Protein AF-A0A2U2ZGT3-F1 (afdb_monomer_lite)

Sequence (100 aa):
MLPYGISALCIRDQELQIPGVLFGLDEPVAATVRQVQFCVPLKTGPGSALFAFMTEDIEHRTEYLDVLSGIMKSVSTKEPHGENTPEADGPDTGGTEKPA

Secondary structure (DSSP, 8-state):
--TT-PPEEEEEEEEEEETTSSTT-SSPEEEEEEEEEEEEE-SSSS-EEEEEEEES--S-HHHHHHHHHHHHHH---S----S-----------------

pLDDT: mean 74.09, std 15.46, range [36.88, 91.69]

Radius of gyration: 24.13 Å; chains: 1; bounding box: 36×27×86 Å

Foldseek 3Di:
DPPQPDKDKDKDKDFDQAPPPDPPDPGTDTAIKIKIWIWTHDPDDRHTDIDIDIDSPPPPVVVVVVVVVVVVVPDDPDDPDPPPDPPPPDDDDDDDDDDD

Structure (mmCIF, N/CA/C/O backbone):
data_AF-A0A2U2ZGT3-F1
#
_entry.id   AF-A0A2U2ZGT3-F1
#
loop_
_atom_site.group_PDB
_atom_site.id
_atom_site.type_symbol
_atom_site.label_atom_id
_atom_site.label_alt_id
_atom_site.label_comp_id
_atom_site.label_asym_id
_atom_site.label_entity_id
_atom_site.label_seq_id
_atom_site.pdbx_PDB_ins_code
_atom_site.Cartn_x
_atom_site.Cartn_y
_atom_site.Cartn_z
_atom_site.occupancy
_atom_site.B_iso_or_equiv
_atom_site.auth_seq_id
_atom_site.auth_comp_id
_atom_site.auth_asym_id
_atom_site.auth_atom_id
_atom_site.pdbx_PDB_model_num
ATOM 1 N N . MET A 1 1 ? 5.589 -10.549 -20.044 1.00 50.91 1 MET A N 1
ATOM 2 C CA . MET A 1 1 ? 6.533 -10.024 -19.029 1.00 50.91 1 MET A CA 1
ATOM 3 C C . MET A 1 1 ? 5.886 -8.844 -18.323 1.00 50.91 1 MET A C 1
ATOM 5 O O . MET A 1 1 ? 5.227 -8.065 -19.000 1.00 50.91 1 MET A O 1
ATOM 9 N N . LEU A 1 2 ? 6.034 -8.723 -17.000 1.00 55.28 2 LEU A N 1
ATOM 10 C CA . LEU A 1 2 ? 5.537 -7.560 -16.253 1.00 55.28 2 LEU A CA 1
ATOM 11 C C . LEU A 1 2 ? 6.362 -6.315 -16.636 1.00 55.28 2 LEU A C 1
ATOM 13 O O . LEU A 1 2 ? 7.586 -6.430 -16.722 1.00 55.28 2 LEU A O 1
ATOM 17 N N . PRO A 1 3 ? 5.739 -5.143 -16.857 1.00 62.28 3 PRO A N 1
ATOM 18 C CA . PRO A 1 3 ? 6.412 -3.950 -17.393 1.00 62.28 3 PRO A CA 1
ATOM 19 C C . PRO A 1 3 ? 7.544 -3.400 -16.509 1.00 62.28 3 PRO A C 1
ATOM 21 O O . PRO A 1 3 ? 8.349 -2.603 -16.990 1.00 62.28 3 PRO A O 1
ATOM 24 N N . TYR A 1 4 ? 7.608 -3.853 -15.254 1.00 68.50 4 TYR A N 1
ATOM 25 C CA . TYR A 1 4 ? 8.578 -3.460 -14.233 1.00 68.50 4 TYR A CA 1
ATOM 26 C C . TYR A 1 4 ? 9.379 -4.645 -13.662 1.00 68.50 4 TYR A C 1
ATOM 28 O O . TYR A 1 4 ? 10.098 -4.480 -12.689 1.00 68.50 4 TYR A O 1
ATOM 36 N N . GLY A 1 5 ? 9.272 -5.854 -14.224 1.00 72.25 5 GLY A N 1
ATOM 37 C CA . GLY A 1 5 ? 9.876 -7.051 -13.621 1.00 72.25 5 GLY A CA 1
ATOM 38 C C . GLY A 1 5 ? 9.100 -7.577 -12.404 1.00 72.25 5 GLY A C 1
ATOM 39 O O . GLY A 1 5 ? 7.898 -7.348 -12.281 1.00 72.25 5 GLY A O 1
ATOM 40 N N . ILE A 1 6 ? 9.767 -8.355 -11.546 1.00 79.75 6 ILE A N 1
ATOM 41 C CA . ILE A 1 6 ? 9.155 -8.951 -10.347 1.00 79.75 6 ILE A CA 1
ATOM 42 C C . ILE A 1 6 ? 9.082 -7.886 -9.250 1.00 79.75 6 ILE A C 1
ATOM 44 O O . ILE A 1 6 ? 10.115 -7.399 -8.794 1.00 79.75 6 ILE A O 1
ATOM 48 N N . SER A 1 7 ? 7.868 -7.559 -8.811 1.00 81.31 7 SER A N 1
ATOM 49 C CA . SER A 1 7 ? 7.632 -6.683 -7.659 1.00 81.31 7 SER A CA 1
ATOM 50 C C . SER A 1 7 ? 7.506 -7.498 -6.373 1.00 81.31 7 SER A C 1
ATOM 52 O O . SER A 1 7 ? 6.959 -8.602 -6.385 1.00 81.31 7 SER A O 1
ATOM 54 N N . ALA A 1 8 ? 7.963 -6.938 -5.254 1.00 85.69 8 ALA A N 1
ATOM 55 C CA . ALA A 1 8 ? 7.770 -7.534 -3.933 1.00 85.69 8 ALA A CA 1
ATOM 56 C C . ALA A 1 8 ? 6.554 -6.914 -3.229 1.00 85.69 8 ALA A C 1
ATOM 58 O O . ALA A 1 8 ? 6.343 -5.702 -3.305 1.00 85.69 8 ALA A O 1
ATOM 59 N N . LEU A 1 9 ? 5.781 -7.753 -2.534 1.00 86.94 9 LEU A N 1
ATOM 60 C CA . LEU A 1 9 ? 4.634 -7.360 -1.717 1.00 86.94 9 LEU A CA 1
ATOM 61 C C . LEU A 1 9 ? 4.903 -7.724 -0.257 1.00 8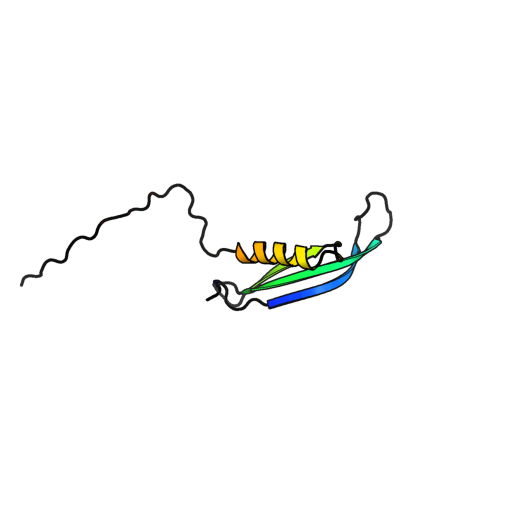6.94 9 LEU A C 1
ATOM 63 O O . LEU A 1 9 ? 5.181 -8.882 0.052 1.00 86.94 9 LEU A O 1
ATOM 67 N N . CYS A 1 10 ? 4.781 -6.750 0.639 1.00 89.62 10 CYS A N 1
ATOM 68 C CA . CYS A 1 10 ? 4.796 -6.971 2.081 1.00 89.62 10 CYS A CA 1
ATOM 69 C C . CYS A 1 10 ? 3.485 -6.459 2.681 1.00 89.62 10 CYS A C 1
ATOM 71 O O . CYS A 1 10 ? 3.094 -5.320 2.436 1.00 89.62 10 CYS A O 1
ATOM 73 N N . ILE A 1 11 ? 2.810 -7.304 3.458 1.00 89.31 11 ILE A N 1
ATOM 74 C CA . ILE A 1 11 ? 1.611 -6.940 4.215 1.00 89.31 11 ILE A CA 1
ATOM 75 C C . ILE A 1 11 ? 1.923 -7.188 5.682 1.00 89.31 11 ILE A C 1
ATOM 77 O O . ILE A 1 11 ? 2.378 -8.278 6.035 1.00 89.31 11 ILE A O 1
ATOM 81 N N . ARG A 1 12 ? 1.683 -6.188 6.523 1.00 90.81 12 ARG A N 1
ATOM 82 C CA . ARG A 1 12 ? 1.854 -6.296 7.970 1.00 90.81 12 ARG A CA 1
ATOM 83 C C . ARG A 1 12 ? 0.820 -5.453 8.691 1.00 90.81 12 ARG A C 1
ATOM 85 O O . ARG A 1 12 ? 0.466 -4.382 8.209 1.00 90.81 12 ARG A O 1
ATOM 92 N N . ASP A 1 13 ? 0.412 -5.921 9.856 1.00 91.62 13 ASP A N 1
ATOM 93 C CA . ASP A 1 13 ? -0.403 -5.142 10.780 1.00 91.62 13 ASP A CA 1
ATOM 94 C C . ASP A 1 13 ? 0.545 -4.520 11.810 1.00 91.62 13 ASP A C 1
ATOM 96 O O . ASP A 1 13 ? 1.482 -5.172 12.279 1.00 91.62 13 ASP A O 1
ATOM 100 N N . GLN A 1 14 ? 0.375 -3.230 12.077 1.00 90.19 14 GLN A N 1
ATOM 101 C CA . GLN A 1 14 ? 1.226 -2.449 12.965 1.00 90.19 14 GLN A CA 1
ATOM 102 C C . GLN A 1 14 ? 0.366 -1.706 13.975 1.00 90.19 14 GLN A C 1
ATOM 104 O O . GLN A 1 14 ? -0.560 -0.995 13.596 1.00 90.19 14 GLN A O 1
ATOM 109 N N . GLU A 1 15 ? 0.712 -1.825 15.251 1.00 89.94 15 GLU A N 1
ATOM 110 C CA . GLU A 1 15 ? 0.191 -0.924 16.273 1.00 89.94 15 GLU A CA 1
ATOM 111 C C . GLU A 1 15 ? 0.916 0.418 16.165 1.00 89.94 15 GLU A C 1
ATOM 113 O O . GLU A 1 15 ? 2.148 0.487 16.228 1.00 89.94 15 GLU A O 1
ATOM 118 N N . LEU A 1 16 ? 0.151 1.487 15.971 1.00 87.06 16 LEU A N 1
ATOM 119 C CA . LEU A 1 16 ? 0.654 2.843 15.829 1.00 87.06 16 LEU A CA 1
ATOM 120 C C . LEU A 1 16 ? -0.094 3.765 16.785 1.00 87.06 16 LEU A C 1
ATOM 122 O O . LEU A 1 16 ? -1.304 3.662 16.957 1.00 87.06 16 LEU A O 1
ATOM 126 N N . GLN A 1 17 ? 0.639 4.699 17.382 1.00 84.75 17 GLN A N 1
ATOM 127 C CA . GLN A 1 17 ? 0.035 5.852 18.038 1.00 84.75 17 GLN A CA 1
ATOM 128 C C . GLN A 1 17 ? -0.307 6.849 16.944 1.00 84.75 17 GLN A C 1
ATOM 130 O O . GLN A 1 17 ? 0.610 7.426 16.354 1.00 84.75 17 GLN A O 1
ATOM 135 N N . ILE A 1 18 ? -1.590 7.013 16.624 1.00 73.88 18 ILE A N 1
ATOM 136 C CA . ILE A 1 18 ? -1.995 7.883 15.523 1.00 73.88 18 ILE A CA 1
ATOM 137 C C . ILE A 1 18 ? -2.462 9.219 16.097 1.00 73.88 18 ILE A C 1
ATOM 139 O O . ILE A 1 18 ? -3.510 9.296 16.746 1.00 73.88 18 ILE A O 1
ATOM 143 N N . PRO A 1 19 ? -1.669 10.290 15.910 1.00 65.88 19 PRO A N 1
ATOM 144 C CA . PRO A 1 19 ? -2.043 11.600 16.399 1.00 65.88 19 PRO A CA 1
ATOM 145 C C . PRO A 1 19 ? -3.220 12.126 15.575 1.00 65.88 19 PRO A C 1
ATOM 147 O O . PRO A 1 19 ? -3.132 12.243 14.355 1.00 65.88 19 PRO A O 1
ATOM 150 N N . GLY A 1 20 ? -4.322 12.462 16.248 1.00 59.28 20 GLY A N 1
ATOM 151 C CA . GLY A 1 20 ? -5.420 13.214 15.638 1.00 59.28 20 GLY A CA 1
ATOM 152 C C . GLY A 1 20 ? -6.429 12.423 14.798 1.00 59.28 20 GLY A C 1
ATOM 153 O O . GLY A 1 20 ? -7.173 13.054 14.053 1.00 59.28 20 GLY A O 1
ATOM 154 N N . VAL A 1 21 ? -6.523 11.089 14.923 1.00 59.12 21 VAL A N 1
ATOM 155 C CA . VAL A 1 21 ? -7.624 10.299 14.299 1.00 59.12 21 VAL A CA 1
ATOM 156 C C . 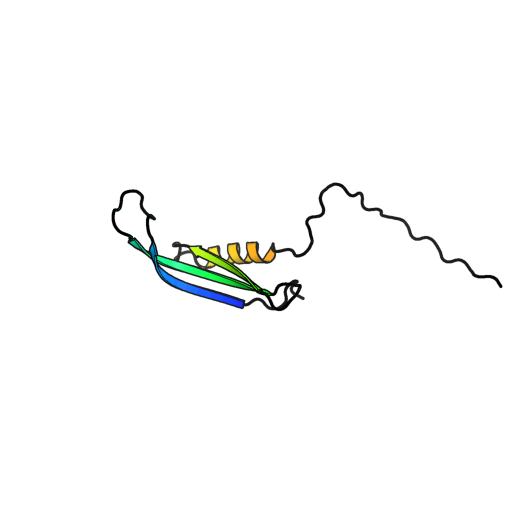VAL A 1 21 ? -8.997 10.769 14.785 1.00 59.12 21 VAL A C 1
ATOM 158 O O . VAL A 1 21 ? -9.988 10.709 14.061 1.00 59.12 21 VAL A O 1
ATOM 161 N N . LEU A 1 22 ? -9.043 11.304 16.004 1.00 59.25 22 LEU A N 1
ATOM 162 C CA . LEU A 1 22 ? -10.225 11.899 16.601 1.00 59.25 22 LEU A CA 1
ATOM 163 C C . LEU A 1 22 ? -9.921 13.360 16.931 1.00 59.25 22 LEU A C 1
ATOM 165 O O . LEU A 1 22 ? -9.117 13.666 17.814 1.00 59.25 22 LEU A O 1
ATOM 169 N N . PHE A 1 23 ? -10.562 14.273 16.201 1.00 60.62 23 PHE A N 1
ATOM 170 C CA . PHE A 1 23 ? -10.535 15.693 16.536 1.00 60.62 23 PHE A CA 1
ATOM 171 C C . PHE A 1 23 ? -11.105 15.889 17.950 1.00 60.62 23 PHE A C 1
ATOM 173 O O . PHE A 1 23 ? -12.227 15.470 18.226 1.00 60.62 23 PHE A O 1
ATOM 180 N N . GLY A 1 24 ? -10.337 16.538 18.832 1.00 66.44 24 GLY A N 1
ATOM 181 C CA . GLY A 1 24 ? -10.753 16.842 20.208 1.00 66.44 24 GLY A CA 1
ATOM 182 C C . GLY A 1 24 ? -10.194 15.922 21.299 1.00 66.44 24 GLY A C 1
ATOM 183 O O . GLY A 1 24 ? -10.611 16.058 22.445 1.00 66.44 24 GLY A O 1
ATOM 184 N N . LEU A 1 25 ? -9.265 15.014 20.978 1.00 64.00 25 LEU A N 1
ATOM 185 C CA . LEU A 1 25 ? -8.470 14.303 21.983 1.00 64.00 25 LEU A CA 1
ATOM 186 C C . LEU A 1 25 ? -7.099 14.966 22.155 1.00 64.00 25 LEU A C 1
ATOM 188 O O . LEU A 1 25 ? -6.412 15.234 21.170 1.00 64.00 25 LEU A O 1
ATOM 192 N N . ASP A 1 26 ? -6.708 15.198 23.410 1.00 67.69 26 ASP A N 1
ATOM 193 C CA . ASP A 1 26 ? -5.411 15.793 23.764 1.00 67.69 26 ASP A CA 1
ATOM 194 C C . ASP A 1 26 ? -4.243 14.803 23.605 1.00 67.69 26 ASP A C 1
ATOM 196 O O . ASP A 1 26 ? -3.093 15.214 23.446 1.00 67.69 26 ASP A O 1
ATOM 200 N N . GLU A 1 27 ? -4.530 13.497 23.615 1.00 75.38 27 GLU A N 1
ATOM 201 C CA . GLU A 1 27 ? -3.529 12.430 23.548 1.00 75.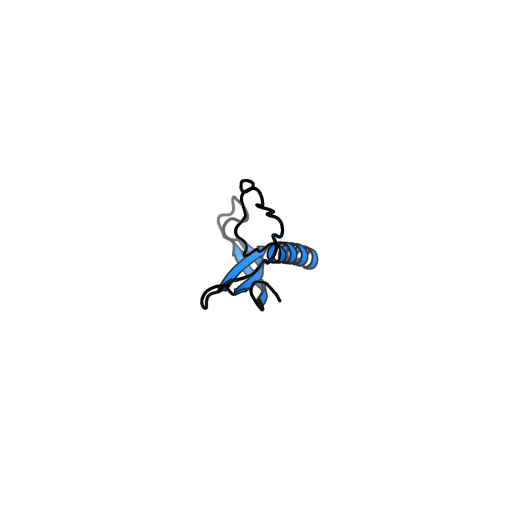38 27 GLU A CA 1
ATOM 202 C C . GLU A 1 27 ? -3.700 11.554 22.291 1.00 75.38 27 GLU A C 1
ATOM 204 O O . GLU A 1 27 ? -4.831 11.295 21.864 1.00 75.38 27 GLU A O 1
ATOM 209 N N . PRO A 1 28 ? -2.594 11.077 21.679 1.00 74.75 28 PRO A N 1
ATOM 210 C CA . PRO A 1 28 ? -2.646 10.107 20.587 1.00 74.75 28 PRO A CA 1
ATOM 211 C C . PRO A 1 28 ? -3.383 8.828 20.990 1.00 74.75 28 PRO A C 1
ATOM 213 O O . PRO A 1 28 ? -3.252 8.353 22.117 1.00 74.75 28 PRO A O 1
ATOM 216 N N . VAL A 1 29 ? -4.117 8.243 20.043 1.00 80.94 29 VAL A N 1
ATOM 217 C CA . VAL A 1 29 ? -4.827 6.977 20.255 1.00 80.94 29 VAL A CA 1
ATOM 218 C C . VAL A 1 29 ? -4.044 5.845 19.606 1.00 80.94 29 VAL A C 1
ATOM 220 O O . VAL A 1 29 ? -3.605 5.956 18.458 1.00 80.94 29 VAL A O 1
ATOM 223 N N . ALA A 1 30 ? -3.888 4.744 20.340 1.00 84.88 30 ALA A N 1
ATOM 224 C CA . ALA A 1 30 ? -3.325 3.520 19.797 1.00 84.88 30 ALA A CA 1
ATOM 225 C C . ALA A 1 30 ? -4.330 2.877 18.831 1.00 84.88 30 ALA A C 1
ATOM 227 O O . ALA A 1 30 ? -5.454 2.559 19.221 1.00 84.88 30 ALA A O 1
ATOM 228 N N . ALA A 1 31 ? -3.914 2.663 17.586 1.00 86.69 31 ALA A N 1
ATOM 229 C CA . ALA A 1 31 ? -4.702 1.999 16.559 1.00 86.69 31 ALA A CA 1
ATOM 230 C C . ALA A 1 31 ? -3.872 0.912 15.871 1.00 86.69 31 ALA A C 1
ATOM 232 O O . ALA A 1 31 ? -2.662 1.051 15.678 1.00 86.69 31 ALA A O 1
ATOM 233 N N . THR A 1 32 ? -4.531 -0.181 15.488 1.00 90.31 32 THR A N 1
ATOM 234 C CA . THR A 1 32 ? -3.918 -1.188 14.616 1.00 90.31 32 THR A CA 1
ATOM 235 C C . THR A 1 32 ? -4.170 -0.796 13.172 1.00 90.31 32 THR A C 1
ATOM 237 O O . THR A 1 32 ? -5.315 -0.692 12.741 1.00 90.31 32 THR A O 1
ATOM 240 N N . VAL A 1 33 ? -3.095 -0.613 12.414 1.00 89.50 33 VAL A N 1
ATOM 241 C CA . VAL A 1 33 ? -3.140 -0.265 10.998 1.00 89.50 33 VAL A CA 1
ATOM 242 C C . VAL A 1 33 ? -2.517 -1.373 10.179 1.00 89.50 33 VAL A C 1
ATOM 244 O O . VAL A 1 33 ? -1.390 -1.804 10.426 1.00 89.50 33 VAL A O 1
ATOM 247 N N . ARG A 1 34 ? -3.221 -1.794 9.135 1.00 89.38 34 ARG A N 1
ATOM 248 C CA . ARG A 1 34 ? -2.650 -2.639 8.097 1.00 89.38 34 ARG A CA 1
ATOM 249 C C . ARG A 1 34 ? -1.854 -1.788 7.130 1.00 89.38 34 ARG A C 1
ATOM 251 O O . ARG A 1 34 ? -2.390 -0.887 6.491 1.00 89.38 34 ARG A O 1
ATOM 258 N N . GLN A 1 35 ? -0.585 -2.130 6.975 1.00 90.50 35 GLN A N 1
ATOM 259 C CA . GLN A 1 35 ? 0.293 -1.574 5.967 1.00 90.50 35 GLN A CA 1
ATOM 260 C C . GLN A 1 35 ? 0.524 -2.583 4.842 1.00 90.50 35 GLN A C 1
ATOM 262 O O . GLN A 1 35 ? 0.973 -3.709 5.071 1.00 90.50 35 GLN A O 1
ATOM 267 N N . VAL A 1 36 ? 0.292 -2.141 3.609 1.00 89.56 36 VAL A N 1
ATOM 268 C CA . VAL A 1 36 ? 0.613 -2.874 2.385 1.00 89.56 36 VAL A CA 1
ATOM 269 C C . VAL A 1 36 ? 1.680 -2.113 1.609 1.00 89.56 36 VAL A C 1
ATOM 271 O O . VAL A 1 36 ? 1.506 -0.941 1.284 1.00 89.56 36 VAL A O 1
ATOM 274 N N . GLN A 1 37 ? 2.795 -2.776 1.322 1.00 91.69 37 GLN A N 1
ATOM 275 C CA . GLN A 1 37 ? 3.943 -2.215 0.621 1.00 91.69 37 GLN A CA 1
ATOM 276 C C . GLN A 1 37 ? 4.178 -2.947 -0.698 1.00 91.69 37 GLN A C 1
ATOM 278 O O . GLN A 1 37 ? 4.369 -4.164 -0.701 1.00 91.69 37 GLN A O 1
ATOM 283 N N . PHE A 1 38 ? 4.237 -2.196 -1.795 1.00 88.69 38 PHE A N 1
ATOM 284 C CA . PHE A 1 38 ? 4.672 -2.678 -3.102 1.00 88.69 38 PHE A CA 1
ATOM 285 C C . PHE A 1 38 ? 6.015 -2.051 -3.460 1.00 88.69 38 PHE A C 1
ATOM 287 O O . PHE A 1 38 ? 6.108 -0.833 -3.616 1.00 88.69 38 PHE A O 1
ATOM 294 N N . CYS A 1 39 ? 7.038 -2.882 -3.635 1.00 89.44 39 CYS A N 1
ATOM 295 C CA . CYS A 1 39 ? 8.323 -2.467 -4.191 1.00 89.44 39 CYS A CA 1
ATOM 296 C C . CYS A 1 39 ? 8.333 -2.779 -5.685 1.00 89.44 39 CYS A C 1
ATOM 298 O O . CYS A 1 39 ? 8.418 -3.948 -6.071 1.00 89.44 39 CYS A O 1
ATOM 300 N N . VAL A 1 40 ? 8.229 -1.742 -6.513 1.00 86.88 40 VAL A N 1
ATOM 301 C CA . VAL A 1 40 ? 8.209 -1.851 -7.974 1.00 86.88 40 VAL A CA 1
ATOM 302 C C . VAL A 1 40 ? 9.551 -1.383 -8.535 1.00 86.88 40 VAL A C 1
ATOM 304 O O . VAL A 1 40 ? 9.910 -0.223 -8.316 1.00 86.88 40 VAL A O 1
ATOM 307 N N . PRO A 1 41 ? 10.296 -2.226 -9.268 1.00 85.88 41 PRO A N 1
ATOM 308 C CA . PRO A 1 41 ? 11.553 -1.812 -9.882 1.00 85.88 41 PRO A CA 1
ATOM 309 C C . PRO A 1 41 ? 11.327 -0.684 -10.888 1.00 85.88 41 PRO A C 1
ATOM 311 O O . PRO A 1 41 ? 10.371 -0.711 -11.664 1.00 85.88 41 PRO A O 1
ATOM 314 N N . LEU A 1 42 ? 12.212 0.310 -10.908 1.00 81.94 42 LEU A N 1
ATOM 315 C CA . LEU A 1 42 ? 12.180 1.333 -11.947 1.00 81.94 42 LEU A CA 1
ATOM 316 C C . LEU A 1 42 ? 12.717 0.753 -13.258 1.00 81.94 42 LEU A C 1
ATOM 318 O O . LEU A 1 42 ? 13.637 -0.060 -13.269 1.00 81.94 42 LEU A O 1
ATOM 322 N N . LYS A 1 43 ? 12.161 1.206 -14.387 1.00 77.38 43 LYS A N 1
ATOM 323 C CA . LYS A 1 43 ? 12.640 0.792 -15.716 1.00 77.38 43 LYS A CA 1
ATOM 324 C C . LYS A 1 43 ? 14.097 1.171 -15.973 1.00 77.38 43 LYS A C 1
ATOM 326 O O . LYS A 1 43 ? 14.781 0.490 -16.731 1.00 77.38 43 LYS A O 1
ATOM 331 N N . THR A 1 44 ? 14.543 2.280 -15.394 1.00 79.62 44 THR A N 1
ATOM 332 C CA . THR A 1 44 ? 15.874 2.846 -15.605 1.00 79.62 44 THR A CA 1
ATOM 333 C C . THR A 1 44 ? 16.603 2.965 -14.274 1.00 79.62 44 THR A C 1
ATOM 335 O O . THR A 1 44 ? 16.104 3.603 -13.347 1.00 79.62 44 THR A O 1
ATOM 338 N N . GLY A 1 45 ? 17.808 2.399 -14.206 1.00 78.56 45 GLY A N 1
ATOM 339 C CA . GLY A 1 45 ? 18.663 2.444 -13.020 1.00 78.56 45 GLY A CA 1
ATOM 340 C C . GLY A 1 45 ? 18.334 1.377 -11.962 1.00 78.56 45 GLY A C 1
ATOM 341 O O . GLY A 1 45 ? 17.421 0.577 -12.144 1.00 78.56 45 GLY A O 1
ATOM 342 N N . PRO A 1 46 ? 19.086 1.344 -10.848 1.00 82.31 46 PRO A N 1
ATOM 343 C CA . PRO A 1 46 ? 18.959 0.318 -9.806 1.00 82.31 46 PRO A CA 1
ATOM 344 C C . PRO A 1 46 ? 17.842 0.600 -8.781 1.00 82.31 46 PRO A C 1
ATOM 346 O O . PRO A 1 46 ? 17.771 -0.057 -7.746 1.00 82.31 46 PRO A O 1
ATOM 349 N N . GLY A 1 47 ? 17.013 1.621 -9.013 1.00 85.38 47 GLY A N 1
ATOM 350 C CA . GLY A 1 47 ? 16.023 2.098 -8.048 1.00 85.38 47 GLY A CA 1
ATOM 351 C C . GLY A 1 47 ? 14.715 1.305 -8.051 1.00 85.38 47 GLY A C 1
ATOM 352 O O . GLY A 1 47 ? 14.400 0.572 -8.987 1.00 85.38 47 GLY A O 1
ATOM 353 N N . SER A 1 48 ? 13.915 1.490 -7.002 1.00 87.44 48 SER A N 1
ATOM 354 C CA . SER A 1 48 ? 12.540 0.988 -6.913 1.00 87.44 48 SER A CA 1
ATOM 355 C C . SER A 1 48 ? 11.618 2.076 -6.374 1.00 87.44 48 SER A C 1
ATOM 357 O O . SER A 1 48 ? 12.006 2.840 -5.492 1.00 87.44 48 SER A O 1
ATOM 359 N N . ALA A 1 49 ? 10.395 2.132 -6.891 1.00 86.69 49 ALA A N 1
ATOM 360 C CA . ALA A 1 49 ? 9.314 2.899 -6.296 1.00 86.69 49 ALA A CA 1
ATOM 361 C C . ALA A 1 49 ? 8.656 2.066 -5.189 1.00 86.69 49 ALA A C 1
ATOM 363 O O . ALA A 1 49 ? 8.313 0.900 -5.403 1.00 86.69 49 ALA A O 1
ATOM 364 N N . LEU A 1 50 ? 8.482 2.669 -4.014 1.00 89.62 50 LEU A N 1
ATOM 365 C CA . LEU A 1 50 ? 7.749 2.076 -2.901 1.00 89.62 50 LEU A CA 1
ATOM 366 C C . LEU A 1 50 ? 6.360 2.709 -2.828 1.00 89.62 50 LEU A C 1
ATOM 368 O O . LEU A 1 50 ? 6.237 3.898 -2.541 1.00 89.62 50 LEU A O 1
ATOM 372 N N . PHE A 1 51 ? 5.322 1.905 -3.033 1.00 87.75 51 PHE A N 1
ATOM 373 C CA . PHE A 1 51 ? 3.945 2.302 -2.757 1.00 87.75 51 PHE A CA 1
ATOM 374 C C . PHE A 1 51 ? 3.545 1.725 -1.405 1.00 87.75 51 PHE A C 1
ATOM 376 O O . PHE A 1 51 ? 3.558 0.506 -1.233 1.00 87.75 51 PHE A O 1
ATOM 383 N N . ALA A 1 52 ? 3.221 2.587 -0.445 1.00 89.31 52 ALA A N 1
ATOM 384 C CA . ALA A 1 52 ? 2.777 2.188 0.883 1.00 89.31 52 ALA A CA 1
ATOM 385 C C . ALA A 1 52 ? 1.337 2.656 1.103 1.00 89.31 52 ALA A C 1
ATOM 387 O O . ALA A 1 52 ? 1.059 3.851 1.079 1.00 89.31 52 ALA A O 1
ATOM 388 N N . PHE A 1 53 ? 0.443 1.703 1.335 1.00 88.44 53 PHE A N 1
ATOM 389 C CA . PHE A 1 53 ? -0.954 1.947 1.666 1.00 88.44 53 PHE A CA 1
ATOM 390 C C . PHE A 1 53 ? -1.190 1.538 3.109 1.00 88.44 53 PHE A C 1
ATOM 392 O O . PHE A 1 53 ? -0.706 0.492 3.541 1.00 88.44 53 PHE A O 1
ATOM 399 N N . MET A 1 54 ? -1.906 2.371 3.853 1.00 87.75 54 MET A N 1
ATOM 400 C CA . MET A 1 54 ? -2.174 2.169 5.271 1.00 87.75 54 MET A CA 1
ATOM 401 C C . MET A 1 54 ? -3.670 2.338 5.515 1.00 87.75 54 MET A C 1
ATOM 403 O O . MET A 1 54 ? -4.267 3.273 4.986 1.00 87.75 54 MET A O 1
ATOM 407 N N . THR A 1 55 ? -4.273 1.413 6.258 1.00 86.38 55 THR A N 1
ATOM 408 C CA . THR A 1 55 ? -5.697 1.453 6.611 1.00 86.38 55 THR A CA 1
ATOM 409 C C . THR A 1 55 ? -5.939 0.878 8.004 1.00 86.38 55 THR A C 1
ATOM 411 O O . THR A 1 55 ? -5.302 -0.102 8.384 1.00 86.38 55 THR A O 1
ATOM 414 N N . GLU A 1 56 ? -6.860 1.479 8.756 1.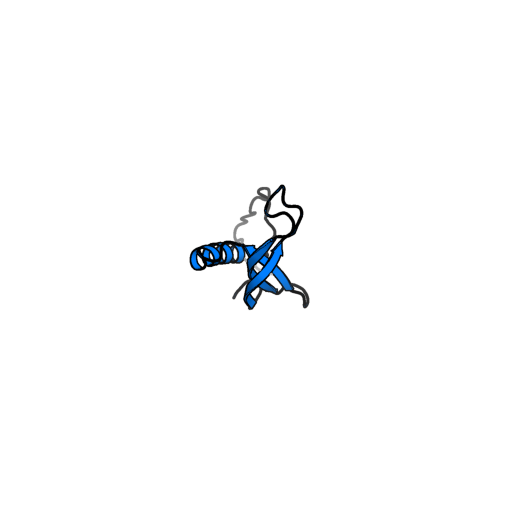00 87.12 56 GLU A N 1
ATOM 415 C CA . GLU A 1 56 ? -7.386 0.924 10.016 1.00 87.12 56 GLU A CA 1
ATOM 416 C C . GLU A 1 56 ? -8.438 -0.171 9.766 1.00 87.12 56 GLU A C 1
ATOM 418 O O . GLU A 1 56 ? -8.758 -0.945 10.665 1.00 87.12 56 GLU A O 1
ATOM 423 N N . ASP A 1 57 ? -8.944 -0.286 8.533 1.00 85.81 57 ASP A N 1
ATOM 424 C CA . ASP A 1 57 ? -9.885 -1.335 8.146 1.00 85.81 57 ASP A CA 1
ATOM 425 C C . ASP A 1 57 ? -9.162 -2.677 7.949 1.00 85.81 57 ASP A C 1
ATOM 427 O O . ASP A 1 57 ? -8.728 -3.056 6.855 1.00 85.81 57 ASP A O 1
ATOM 431 N N . ILE A 1 58 ? -8.971 -3.382 9.062 1.00 85.56 58 ILE A N 1
ATOM 432 C CA . ILE A 1 58 ? -8.280 -4.672 9.111 1.00 85.56 58 ILE A CA 1
ATOM 433 C C . ILE A 1 58 ? -9.204 -5.867 8.843 1.00 85.56 58 ILE A C 1
ATOM 435 O O . ILE A 1 58 ? -8.695 -6.952 8.529 1.00 85.56 58 ILE A O 1
ATOM 439 N N . GLU A 1 59 ? -10.522 -5.682 8.941 1.00 87.75 59 GLU A N 1
ATOM 440 C CA . GLU A 1 59 ? -11.517 -6.753 8.817 1.00 87.75 59 GLU A CA 1
ATOM 441 C C . GLU A 1 59 ? -11.780 -7.119 7.347 1.00 87.75 59 GLU A C 1
ATOM 443 O O . GLU A 1 59 ? -11.797 -8.302 7.004 1.00 87.75 59 GLU A O 1
ATOM 448 N N . HIS A 1 60 ? -11.848 -6.134 6.446 1.00 83.88 60 HIS A N 1
ATOM 449 C CA . HIS A 1 60 ? -12.157 -6.331 5.018 1.00 83.88 60 HIS A CA 1
ATOM 450 C C . HIS A 1 60 ? -10.904 -6.598 4.165 1.00 83.88 60 HIS A C 1
ATOM 452 O O . HIS A 1 60 ? -10.604 -5.929 3.171 1.00 83.88 60 HIS A O 1
ATOM 458 N N . ARG A 1 61 ? -10.093 -7.574 4.594 1.00 77.50 61 ARG A N 1
ATOM 459 C CA . ARG A 1 61 ? -8.760 -7.835 4.021 1.00 77.50 61 ARG A CA 1
ATOM 460 C C . ARG A 1 61 ? -8.791 -8.118 2.519 1.00 77.50 61 ARG A C 1
ATOM 462 O O . ARG A 1 61 ? -7.922 -7.641 1.790 1.00 77.50 61 ARG A O 1
ATOM 469 N N . THR A 1 62 ? -9.705 -8.974 2.083 1.00 79.81 62 THR A N 1
ATOM 470 C CA . THR A 1 62 ? -9.766 -9.486 0.708 1.00 79.81 62 THR A CA 1
ATOM 471 C C . THR A 1 62 ? -10.170 -8.400 -0.274 1.00 79.81 62 THR A C 1
ATOM 473 O O . THR A 1 62 ? -9.495 -8.209 -1.282 1.00 79.81 62 THR A O 1
ATOM 476 N N . GLU A 1 63 ? -11.192 -7.626 0.075 1.00 82.81 63 GLU A N 1
ATOM 477 C CA . GLU A 1 63 ? -11.698 -6.514 -0.721 1.00 82.81 63 GLU A CA 1
ATOM 478 C C . GLU A 1 63 ? -10.610 -5.453 -0.924 1.00 82.81 63 GLU A C 1
ATOM 480 O O . GLU A 1 63 ? -10.411 -4.942 -2.027 1.00 82.81 63 GLU A O 1
ATOM 485 N N . TYR A 1 64 ? -9.839 -5.170 0.129 1.00 79.75 64 TYR A N 1
ATOM 486 C CA . TYR A 1 64 ? -8.760 -4.191 0.063 1.00 79.75 64 TYR A CA 1
ATOM 487 C C . TYR A 1 64 ? -7.613 -4.648 -0.848 1.00 79.75 64 TYR A C 1
ATOM 489 O O . TYR A 1 64 ? -7.041 -3.847 -1.590 1.00 79.75 64 TYR A O 1
ATOM 497 N N . LEU A 1 65 ? -7.277 -5.942 -0.837 1.00 78.06 65 LEU A N 1
ATOM 498 C CA . LEU A 1 65 ? -6.249 -6.490 -1.725 1.00 78.06 65 LEU A CA 1
ATOM 499 C C . LEU A 1 65 ? -6.648 -6.413 -3.199 1.00 78.06 65 LEU A C 1
ATOM 501 O O . LEU A 1 65 ? -5.778 -6.166 -4.036 1.00 78.06 65 LEU A O 1
ATOM 505 N N . ASP A 1 66 ? -7.931 -6.566 -3.517 1.00 83.19 66 ASP A N 1
ATOM 506 C CA . ASP A 1 66 ? -8.427 -6.429 -4.886 1.00 83.19 66 ASP A CA 1
ATOM 507 C C . ASP A 1 66 ? -8.295 -4.990 -5.391 1.00 83.19 66 ASP A C 1
ATOM 509 O O . ASP A 1 66 ? -7.786 -4.767 -6.495 1.00 83.19 66 ASP A O 1
ATOM 513 N N . VAL A 1 67 ? -8.651 -4.004 -4.560 1.00 82.69 67 VAL A N 1
ATOM 514 C CA . VAL A 1 67 ? -8.464 -2.577 -4.874 1.00 82.69 67 VAL A CA 1
ATOM 515 C C . VAL A 1 67 ? -6.987 -2.264 -5.097 1.00 82.69 67 VAL A C 1
ATOM 517 O O . VAL A 1 67 ? -6.618 -1.682 -6.121 1.00 82.69 67 VAL A O 1
ATOM 520 N N . LEU A 1 68 ? -6.118 -2.700 -4.182 1.00 81.38 68 LEU A N 1
ATOM 521 C CA . LEU A 1 68 ? -4.676 -2.489 -4.296 1.00 81.38 68 LEU A CA 1
ATOM 522 C C . LEU A 1 68 ? -4.095 -3.180 -5.535 1.00 81.38 68 LEU A C 1
ATOM 524 O O . LEU A 1 68 ? -3.285 -2.588 -6.247 1.00 81.38 68 LEU A O 1
ATOM 528 N N . SER A 1 69 ? -4.540 -4.399 -5.846 1.00 79.38 69 SER A N 1
ATOM 529 C CA . SER A 1 69 ? -4.171 -5.101 -7.078 1.00 79.38 69 SER A CA 1
ATOM 530 C C . SER A 1 69 ? -4.589 -4.311 -8.317 1.00 79.38 69 SER A C 1
ATOM 532 O O . SER A 1 69 ? -3.802 -4.187 -9.255 1.00 79.38 69 SER A O 1
ATOM 534 N N . GLY A 1 70 ? -5.799 -3.748 -8.318 1.00 83.44 70 GLY A N 1
ATOM 535 C CA . GLY A 1 70 ? -6.308 -2.889 -9.385 1.00 83.44 70 GLY A CA 1
ATOM 536 C C . GLY A 1 70 ? -5.436 -1.653 -9.602 1.00 83.44 70 GLY A C 1
ATOM 537 O O . GLY A 1 70 ? -4.999 -1.406 -10.727 1.00 83.44 70 GLY A O 1
ATOM 538 N N . ILE A 1 71 ? -5.100 -0.937 -8.524 1.00 82.31 71 ILE A N 1
ATOM 539 C CA . ILE A 1 71 ? -4.192 0.219 -8.573 1.00 82.31 71 ILE A CA 1
ATOM 540 C C . ILE A 1 71 ? -2.848 -0.203 -9.167 1.00 82.31 71 ILE A C 1
ATOM 542 O O . ILE A 1 71 ? -2.399 0.391 -10.144 1.00 82.31 71 ILE A O 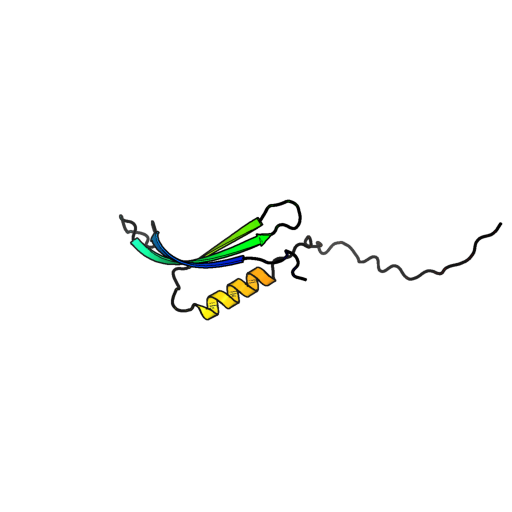1
ATOM 546 N N . MET A 1 72 ? -2.235 -1.275 -8.660 1.00 80.25 72 MET A N 1
ATOM 547 C CA . MET A 1 72 ? -0.935 -1.733 -9.156 1.00 80.25 72 MET A CA 1
ATOM 548 C C . MET A 1 72 ? -0.967 -2.189 -10.619 1.00 80.25 72 MET A C 1
ATOM 550 O O . MET A 1 72 ? 0.007 -1.984 -11.340 1.00 80.25 72 MET A O 1
ATOM 554 N N . LYS A 1 73 ? -2.081 -2.761 -11.088 1.00 79.81 73 LYS A N 1
ATOM 555 C CA . LYS A 1 73 ? -2.286 -3.118 -12.503 1.00 79.81 73 LYS A CA 1
ATOM 556 C C . LYS A 1 73 ? -2.446 -1.895 -13.410 1.00 79.81 73 LYS A C 1
ATOM 558 O O . LYS A 1 73 ? -2.144 -1.999 -14.595 1.00 79.81 73 LYS A O 1
ATOM 563 N N . SER A 1 74 ? -2.899 -0.761 -12.875 1.00 80.56 74 SER A N 1
ATOM 564 C CA . SER A 1 74 ? -3.034 0.497 -13.624 1.00 80.56 74 SER A CA 1
ATOM 565 C C . SER A 1 74 ? -1.715 1.252 -13.813 1.00 80.56 74 SER A C 1
ATOM 567 O O . SER A 1 74 ? -1.642 2.173 -14.626 1.00 80.56 74 SER A O 1
ATOM 569 N N . VAL A 1 75 ? -0.659 0.861 -13.093 1.00 78.25 75 VAL A N 1
ATOM 570 C CA . VAL A 1 75 ? 0.645 1.519 -13.172 1.00 78.25 75 VAL A CA 1
ATOM 571 C C . VAL A 1 75 ? 1.240 1.301 -14.568 1.00 78.25 75 VAL A C 1
ATOM 573 O O . VAL A 1 75 ? 1.583 0.184 -14.963 1.00 78.25 75 VAL A O 1
ATOM 576 N N . SER A 1 76 ? 1.350 2.394 -15.325 1.00 76.25 76 SER A N 1
ATOM 577 C CA . SER A 1 76 ? 1.859 2.411 -16.693 1.00 76.25 76 SER A CA 1
ATOM 578 C C . SER A 1 76 ? 3.196 3.134 -16.775 1.00 76.25 76 SER A C 1
ATOM 580 O O . SER A 1 76 ? 3.453 4.128 -16.104 1.00 76.25 76 SER A O 1
ATOM 582 N N . THR A 1 77 ? 4.042 2.629 -17.666 1.00 72.56 77 THR A N 1
ATOM 583 C CA . THR A 1 77 ? 5.325 3.251 -18.036 1.00 72.56 77 THR A CA 1
ATOM 584 C C . THR A 1 77 ? 5.255 4.036 -19.326 1.00 72.56 77 THR A C 1
ATOM 586 O O . THR A 1 77 ? 6.247 4.641 -19.723 1.00 72.56 77 THR A O 1
ATOM 589 N N . LYS A 1 78 ? 4.132 3.934 -20.035 1.00 75.62 78 LYS A N 1
ATOM 590 C CA . LYS A 1 78 ? 3.902 4.732 -21.225 1.00 75.62 78 LYS A CA 1
ATOM 591 C C . LYS A 1 78 ? 3.530 6.121 -20.747 1.00 75.62 78 LYS A C 1
ATOM 593 O O . LYS A 1 78 ? 2.645 6.246 -19.899 1.00 75.62 78 LYS A O 1
ATOM 598 N N . GLU A 1 79 ? 4.212 7.125 -21.280 1.00 75.06 79 GLU A N 1
ATOM 599 C CA . GLU A 1 79 ? 3.762 8.498 -21.114 1.00 75.06 79 GLU A CA 1
ATOM 600 C C . GLU A 1 79 ? 2.315 8.599 -21.613 1.00 75.06 79 GLU A C 1
ATOM 602 O O . GLU A 1 79 ? 1.962 7.945 -22.604 1.00 75.06 79 GLU A O 1
ATOM 607 N N . PRO A 1 80 ? 1.450 9.350 -20.916 1.00 74.62 80 PRO A N 1
ATOM 608 C CA . PRO A 1 80 ? 0.113 9.601 -21.412 1.00 74.62 80 PRO A CA 1
ATOM 609 C C . PRO A 1 80 ? 0.251 10.360 -22.733 1.00 74.62 80 PRO A C 1
ATOM 611 O O . PRO A 1 80 ? 0.661 11.519 -22.751 1.00 74.62 80 PRO A O 1
ATOM 614 N N . HIS A 1 81 ? -0.057 9.701 -23.851 1.00 66.31 81 HIS A N 1
ATOM 615 C CA . HIS A 1 81 ? -0.236 10.407 -25.110 1.00 66.31 81 HIS A CA 1
ATOM 616 C C . HIS A 1 81 ? -1.420 11.350 -24.912 1.00 66.31 81 HIS A C 1
ATOM 618 O O . HIS A 1 81 ? -2.547 10.898 -24.723 1.00 66.31 81 HIS A O 1
ATOM 624 N N . GLY A 1 82 ? -1.157 12.657 -24.883 1.00 57.81 82 GLY A N 1
ATOM 625 C CA . GLY A 1 82 ? -2.231 13.637 -24.947 1.00 57.81 82 GLY A CA 1
ATOM 626 C C . GLY A 1 82 ? -3.059 13.381 -26.205 1.00 57.81 82 GLY A C 1
ATOM 627 O O . GLY A 1 82 ? -2.493 13.063 -27.251 1.00 57.81 82 GLY A O 1
ATOM 628 N N . GLU A 1 83 ? -4.382 13.509 -26.104 1.00 59.47 83 GLU A N 1
ATOM 629 C CA . GLU A 1 83 ? -5.310 13.541 -27.242 1.00 59.47 83 GLU A CA 1
ATOM 630 C C . GLU A 1 83 ? -4.992 14.746 -28.145 1.00 59.47 83 GLU A C 1
ATOM 632 O O . GLU A 1 83 ? -5.724 15.721 -28.129 1.00 59.47 83 GLU A O 1
ATOM 637 N N . ASN A 1 84 ? -3.857 14.764 -28.849 1.00 56.31 84 ASN A N 1
ATOM 638 C CA . ASN A 1 84 ? -3.484 15.807 -29.816 1.00 56.31 84 ASN A CA 1
ATOM 639 C C . ASN A 1 84 ? -2.338 15.375 -30.750 1.00 56.31 84 ASN A C 1
ATOM 641 O O . ASN A 1 84 ? -1.559 16.210 -31.206 1.00 56.31 84 ASN A O 1
ATOM 645 N N . THR A 1 85 ? -2.243 14.091 -31.093 1.00 51.94 85 THR A N 1
ATOM 646 C CA . THR A 1 85 ? -1.426 13.688 -32.243 1.00 51.94 85 THR A CA 1
ATOM 647 C C . THR A 1 85 ? -2.251 12.740 -33.101 1.00 51.94 85 THR A C 1
ATOM 649 O O . THR A 1 85 ? -2.558 11.643 -32.636 1.00 51.94 85 THR A O 1
ATOM 652 N N . PRO A 1 86 ? -2.655 13.137 -34.322 1.00 47.41 86 PRO A N 1
ATOM 653 C CA . PRO A 1 86 ? -3.235 12.192 -35.259 1.00 47.41 86 PRO A CA 1
ATOM 654 C C . PRO A 1 86 ? -2.210 11.083 -35.495 1.00 47.41 86 PRO A C 1
ATOM 656 O O . PRO A 1 86 ? -1.050 11.374 -35.801 1.00 47.41 86 PRO A O 1
ATOM 659 N N . GLU A 1 87 ? -2.629 9.829 -35.333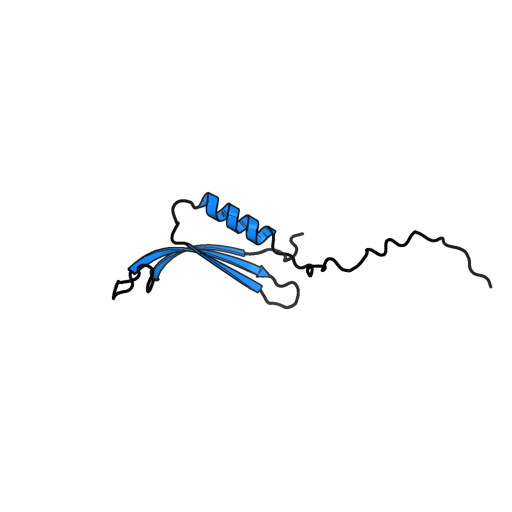 1.00 52.78 87 GLU A N 1
ATOM 660 C CA . GLU A 1 87 ? -1.895 8.687 -35.866 1.00 52.78 87 GLU A CA 1
ATOM 661 C C . GLU A 1 87 ? -1.629 8.962 -37.346 1.00 52.78 87 GLU A C 1
ATOM 663 O O . GLU A 1 87 ? -2.551 9.034 -38.159 1.00 52.78 87 GLU A O 1
ATOM 668 N N . ALA A 1 88 ? -0.359 9.162 -37.699 1.00 47.06 88 ALA A N 1
ATOM 669 C CA . ALA A 1 88 ? 0.066 9.082 -39.083 1.00 47.06 88 ALA A CA 1
ATOM 670 C C . ALA A 1 88 ? 0.059 7.600 -39.469 1.00 47.06 88 ALA A C 1
ATOM 672 O O . ALA A 1 88 ? 1.095 6.939 -39.491 1.00 47.06 88 ALA A O 1
ATOM 673 N N . ASP A 1 89 ? -1.140 7.089 -39.725 1.00 52.12 89 ASP A N 1
ATOM 674 C CA . ASP A 1 89 ? -1.359 5.849 -40.448 1.00 52.12 89 ASP A CA 1
ATOM 675 C C . ASP A 1 89 ? -1.002 6.140 -41.916 1.00 52.12 89 ASP A C 1
ATOM 677 O O . ASP A 1 89 ? -1.776 6.707 -42.689 1.00 52.12 89 ASP A O 1
ATOM 681 N N . GLY A 1 90 ? 0.268 5.912 -42.249 1.00 43.31 90 GLY A N 1
ATOM 682 C CA . GLY A 1 90 ? 0.828 6.109 -43.581 1.00 43.31 90 GLY A CA 1
ATOM 683 C C . GLY A 1 90 ? 0.994 4.760 -44.281 1.00 43.31 90 GLY A C 1
ATOM 684 O O . GLY A 1 90 ? 1.654 3.884 -43.723 1.00 43.31 90 GLY A O 1
ATOM 685 N N . PRO A 1 91 ? 0.422 4.571 -45.483 1.00 46.22 91 PRO A N 1
ATOM 686 C CA . PRO A 1 91 ? 0.311 3.270 -46.115 1.00 46.22 91 PRO A CA 1
ATOM 687 C C . PRO A 1 91 ? 1.635 2.782 -46.710 1.00 46.22 91 PRO A C 1
ATOM 689 O O . PRO A 1 91 ? 2.452 3.545 -47.229 1.00 46.22 91 PRO A O 1
ATOM 692 N N . ASP A 1 92 ? 1.760 1.460 -46.668 1.00 54.09 92 ASP A N 1
ATOM 693 C CA . ASP A 1 92 ? 2.659 0.607 -47.433 1.00 54.09 92 ASP A CA 1
ATOM 694 C C . ASP A 1 92 ? 2.939 1.166 -48.844 1.00 54.09 92 ASP A C 1
ATOM 696 O O . ASP A 1 92 ? 2.039 1.293 -49.677 1.00 54.09 92 ASP A O 1
ATOM 700 N N . THR A 1 93 ? 4.196 1.516 -49.123 1.00 40.81 93 THR A N 1
ATOM 701 C CA . THR A 1 93 ? 4.663 1.833 -50.480 1.00 40.81 93 THR A CA 1
ATOM 702 C C . THR A 1 93 ? 5.978 1.120 -50.758 1.00 40.81 93 THR A C 1
ATOM 704 O O . THR A 1 93 ? 7.069 1.642 -50.563 1.00 40.81 93 THR A O 1
ATOM 707 N N . GLY A 1 94 ? 5.828 -0.120 -51.226 1.00 36.88 94 GLY A N 1
ATOM 708 C CA . GLY A 1 94 ? 6.336 -0.526 -52.535 1.00 36.88 94 GLY A CA 1
ATOM 709 C C . GLY A 1 94 ? 7.845 -0.434 -52.731 1.00 36.88 94 GLY A C 1
ATOM 710 O O . GLY A 1 94 ? 8.393 0.620 -53.041 1.00 36.88 94 GLY A O 1
ATOM 711 N N . GLY A 1 95 ? 8.502 -1.591 -52.687 1.00 43.75 95 GLY A N 1
ATOM 712 C CA . GLY A 1 95 ? 9.819 -1.736 -53.285 1.00 43.75 95 GLY A CA 1
ATOM 713 C C . GLY A 1 95 ? 9.781 -1.449 -54.785 1.00 43.75 95 GLY A C 1
ATOM 714 O O . GLY A 1 95 ? 8.894 -1.928 -55.487 1.00 43.75 95 GLY A O 1
ATOM 715 N N . THR A 1 96 ? 10.773 -0.718 -55.291 1.00 41.50 96 THR A N 1
ATOM 716 C CA . THR A 1 96 ? 11.233 -0.838 -56.681 1.00 41.50 96 THR A CA 1
ATOM 717 C C . THR A 1 96 ? 12.680 -0.342 -56.801 1.00 41.50 96 THR A C 1
ATOM 719 O O . THR A 1 96 ? 12.974 0.827 -56.593 1.00 41.50 96 THR A O 1
ATOM 722 N N . GLU A 1 97 ? 13.563 -1.308 -57.054 1.00 42.53 97 GLU A N 1
ATOM 723 C CA . GLU A 1 97 ? 14.677 -1.328 -58.016 1.00 42.53 97 GLU A CA 1
ATOM 724 C C . GLU A 1 97 ? 15.766 -0.231 -58.052 1.00 42.53 97 GLU A C 1
ATOM 726 O O . GLU A 1 97 ? 15.549 0.973 -58.116 1.00 42.53 97 GLU A O 1
ATOM 731 N N . LYS A 1 98 ? 17.001 -0.742 -58.116 1.00 43.84 98 LYS A N 1
ATOM 732 C CA . LYS A 1 98 ? 18.278 -0.062 -58.352 1.00 43.84 98 LYS A CA 1
ATOM 733 C C . LYS A 1 98 ? 18.596 -0.092 -59.860 1.00 43.84 98 LYS A C 1
ATOM 735 O O . LYS A 1 98 ? 18.402 -1.142 -60.467 1.00 43.84 98 LYS A O 1
ATOM 740 N N . PRO A 1 99 ? 19.202 0.959 -60.433 1.00 48.50 99 PRO A N 1
ATOM 741 C CA . PRO A 1 99 ? 20.234 0.768 -61.468 1.00 48.50 99 PRO A CA 1
ATOM 742 C C . PRO A 1 99 ? 21.508 1.562 -61.100 1.00 48.50 99 PRO A C 1
ATOM 744 O O . PRO A 1 99 ? 21.418 2.630 -60.500 1.00 48.50 99 PRO A O 1
ATOM 747 N N . ALA A 1 100 ? 22.697 0.949 -61.119 1.00 47.88 100 ALA A N 1
ATOM 748 C CA . ALA A 1 100 ? 23.605 0.730 -62.259 1.00 47.88 100 ALA A CA 1
ATOM 749 C C . ALA A 1 100 ? 24.365 2.010 -62.637 1.00 47.88 100 ALA A C 1
ATOM 751 O O . ALA A 1 100 ? 23.750 2.909 -63.246 1.00 47.88 100 ALA A O 1
#